Protein AF-A0A2J7YNN4-F1 (afdb_monomer_lite)

Secondary structure (DSSP, 8-state):
---SSHHHHHHHHHHHH-TTEEEEEES---EEEE-TTS-EEEE--SEEEEETTS-EEEE----TT--PPPTT-------

Structure (mmCIF, N/CA/C/O backbone):
data_AF-A0A2J7YNN4-F1
#
_entry.id   AF-A0A2J7YNN4-F1
#
loop_
_atom_site.group_PDB
_atom_site.id
_atom_site.type_symbol
_atom_site.label_atom_id
_atom_site.label_alt_id
_atom_site.label_comp_id
_atom_site.label_asym_id
_atom_site.label_entity_id
_atom_site.label_seq_id
_atom_site.pdbx_PDB_ins_code
_atom_site.Cartn_x
_atom_site.Cartn_y
_atom_site.Cartn_z
_atom_site.occupancy
_atom_site.B_iso_or_equiv
_atom_site.auth_seq_id
_atom_site.auth_comp_id
_atom_site.auth_asym_id
_atom_site.auth_atom_id
_atom_site.pdbx_PDB_model_num
ATOM 1 N N . MET A 1 1 ? 1.486 12.190 -13.343 1.00 51.88 1 MET A N 1
ATOM 2 C CA . MET A 1 1 ? 1.313 11.802 -11.928 1.00 51.88 1 MET A CA 1
ATOM 3 C C . MET A 1 1 ? 1.739 12.966 -11.050 1.00 51.88 1 MET A C 1
ATOM 5 O O . MET A 1 1 ? 2.903 13.342 -11.096 1.00 51.88 1 MET A O 1
ATOM 9 N N . HIS A 1 2 ? 0.810 13.581 -10.318 1.00 52.31 2 HIS A N 1
ATOM 10 C CA . HIS A 1 2 ? 1.158 14.558 -9.284 1.00 52.31 2 HIS A CA 1
ATOM 11 C C . HIS A 1 2 ? 1.379 13.801 -7.979 1.00 52.31 2 HIS A C 1
ATOM 13 O O . HIS A 1 2 ? 0.462 13.156 -7.474 1.00 52.31 2 HIS A O 1
ATOM 19 N N . TYR A 1 3 ? 2.604 13.843 -7.461 1.00 57.66 3 TYR A N 1
ATOM 20 C CA . TYR A 1 3 ? 2.928 13.197 -6.201 1.00 57.66 3 TYR A CA 1
ATOM 21 C C . TYR A 1 3 ? 2.618 14.182 -5.075 1.00 57.66 3 TYR A C 1
ATOM 23 O O . TYR A 1 3 ? 3.315 15.183 -4.945 1.00 57.66 3 TYR A O 1
ATOM 31 N N . GLY A 1 4 ? 1.557 13.948 -4.301 1.00 60.16 4 GLY A N 1
ATOM 32 C CA . GLY A 1 4 ? 1.102 14.865 -3.245 1.00 60.16 4 GLY A CA 1
ATOM 33 C C . GLY A 1 4 ? 2.141 15.174 -2.156 1.00 60.16 4 GLY A C 1
ATOM 34 O O . GLY A 1 4 ? 1.942 16.102 -1.382 1.00 60.16 4 GLY A O 1
ATOM 35 N N . SER A 1 5 ? 3.263 14.445 -2.110 1.00 77.94 5 SER A N 1
ATOM 36 C CA . SER A 1 5 ? 4.423 14.726 -1.261 1.00 77.94 5 SER A CA 1
ATOM 37 C C . SER A 1 5 ? 5.714 14.140 -1.860 1.00 77.94 5 SER A C 1
ATOM 39 O O . SER A 1 5 ? 5.682 13.220 -2.686 1.00 77.94 5 SER A O 1
ATOM 41 N N . GLY A 1 6 ? 6.876 14.644 -1.424 1.00 84.62 6 GLY A N 1
ATOM 42 C CA . GLY A 1 6 ? 8.181 14.090 -1.811 1.00 84.62 6 GLY A CA 1
ATOM 43 C C . GLY A 1 6 ? 8.379 12.637 -1.359 1.00 84.62 6 GLY A C 1
ATOM 44 O O . GLY A 1 6 ? 8.982 11.852 -2.085 1.00 84.62 6 GLY A O 1
ATOM 45 N N . VAL A 1 7 ? 7.808 12.258 -0.209 1.00 88.06 7 VAL A N 1
ATOM 46 C CA . VAL A 1 7 ? 7.817 10.874 0.298 1.00 88.06 7 VAL A CA 1
ATOM 47 C C . VAL A 1 7 ? 7.038 9.957 -0.639 1.00 88.06 7 VAL A C 1
ATOM 49 O O . VAL A 1 7 ? 7.542 8.901 -1.015 1.00 88.06 7 VAL A O 1
ATOM 52 N N . MET A 1 8 ? 5.854 10.387 -1.086 1.00 89.94 8 MET A N 1
ATOM 53 C CA . MET A 1 8 ? 5.045 9.602 -2.018 1.00 89.94 8 MET A CA 1
ATOM 54 C C . MET A 1 8 ? 5.749 9.432 -3.366 1.00 89.94 8 MET A C 1
ATOM 56 O O . MET A 1 8 ? 5.727 8.344 -3.933 1.00 89.94 8 MET A O 1
ATOM 60 N N . ARG A 1 9 ? 6.439 10.473 -3.857 1.00 91.31 9 ARG A N 1
ATOM 61 C CA . ARG A 1 9 ? 7.271 10.358 -5.066 1.00 91.31 9 ARG A CA 1
ATOM 62 C C . ARG A 1 9 ? 8.345 9.286 -4.900 1.00 91.31 9 ARG A C 1
ATOM 64 O O . ARG A 1 9 ? 8.478 8.433 -5.769 1.00 91.31 9 ARG A O 1
ATOM 71 N N . THR A 1 10 ? 9.100 9.331 -3.803 1.00 92.88 10 THR A N 1
ATOM 72 C CA . THR A 1 10 ? 10.164 8.355 -3.535 1.00 92.88 10 THR A CA 1
ATOM 73 C C . THR A 1 10 ? 9.611 6.936 -3.452 1.00 92.88 10 THR A C 1
ATOM 75 O O . THR A 1 10 ? 10.209 6.034 -4.027 1.00 92.88 10 THR A O 1
ATOM 78 N N . GLN A 1 11 ? 8.454 6.730 -2.814 1.00 93.44 11 GLN A N 1
ATOM 79 C CA . GLN A 1 11 ? 7.855 5.397 -2.747 1.00 93.44 11 GLN A CA 1
ATOM 80 C C . GLN A 1 11 ? 7.383 4.879 -4.100 1.00 93.44 11 GLN A C 1
ATOM 82 O O . GLN A 1 11 ? 7.639 3.724 -4.419 1.00 93.44 11 GLN A O 1
ATOM 87 N N . VAL A 1 12 ? 6.772 5.724 -4.935 1.00 94.44 12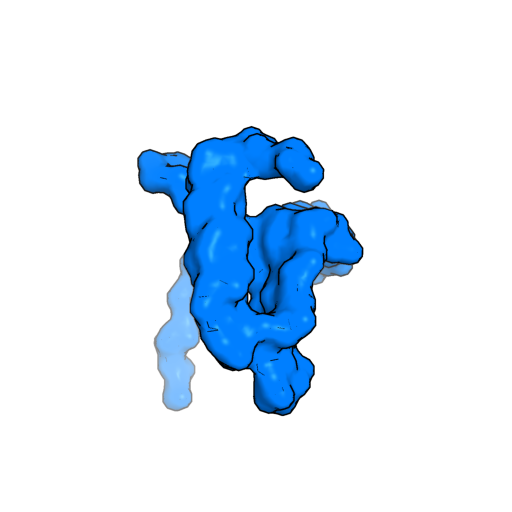 VAL A N 1
ATOM 88 C CA . VAL A 1 12 ? 6.427 5.308 -6.303 1.00 94.44 12 VAL A CA 1
ATOM 89 C C . VAL A 1 12 ? 7.681 4.913 -7.083 1.00 94.44 12 VAL A C 1
ATOM 91 O O . VAL A 1 12 ? 7.660 3.896 -7.757 1.00 94.44 12 VAL A O 1
ATOM 94 N N . MET A 1 13 ? 8.785 5.657 -6.954 1.00 94.81 13 MET A N 1
ATOM 95 C CA . MET A 1 13 ? 10.043 5.314 -7.632 1.00 94.81 13 MET A CA 1
ATOM 96 C C . MET A 1 13 ? 10.638 3.984 -7.150 1.00 94.81 13 MET A C 1
ATOM 98 O O . MET A 1 13 ? 11.191 3.244 -7.956 1.00 94.81 13 MET A O 1
ATOM 102 N N . LEU A 1 14 ? 10.540 3.677 -5.853 1.00 95.62 14 LEU A N 1
ATOM 103 C CA . LEU A 1 14 ? 11.008 2.399 -5.312 1.00 95.62 14 LEU A CA 1
ATOM 104 C C . LEU A 1 14 ? 10.137 1.234 -5.790 1.00 95.62 14 LEU A C 1
ATOM 106 O O . LEU A 1 14 ? 10.672 0.216 -6.215 1.00 95.62 14 LEU A O 1
ATOM 110 N N . LEU A 1 15 ? 8.813 1.403 -5.761 1.00 96.00 15 LEU A N 1
ATOM 111 C CA . LEU A 1 15 ? 7.866 0.390 -6.227 1.00 96.00 15 LEU A CA 1
ATOM 112 C C . LEU A 1 15 ? 7.979 0.144 -7.735 1.00 96.00 15 LEU A C 1
ATOM 114 O O . LEU A 1 15 ? 7.880 -0.995 -8.163 1.00 96.00 15 LEU A O 1
ATOM 118 N N . ASP A 1 16 ? 8.208 1.187 -8.532 1.00 95.94 16 ASP A N 1
ATOM 119 C CA . ASP A 1 16 ? 8.396 1.075 -9.986 1.00 95.94 16 ASP A CA 1
ATOM 120 C C . ASP A 1 16 ? 9.693 0.331 -10.349 1.00 95.94 16 ASP A C 1
ATOM 122 O O . ASP A 1 16 ? 9.777 -0.319 -11.388 1.00 95.94 16 ASP A O 1
ATOM 126 N N . HIS A 1 17 ? 10.704 0.391 -9.477 1.00 97.69 17 HIS A N 1
ATOM 127 C CA . HIS A 1 17 ? 11.969 -0.314 -9.674 1.00 97.69 17 HIS A CA 1
ATOM 128 C C . HIS A 1 17 ? 11.916 -1.799 -9.279 1.00 97.69 17 HIS A C 1
ATOM 130 O O . HIS A 1 17 ? 12.724 -2.590 -9.770 1.00 97.69 17 HIS A O 1
ATOM 136 N N . ASP A 1 18 ? 11.010 -2.188 -8.380 1.00 97.50 18 ASP A N 1
ATOM 137 C CA . ASP A 1 18 ? 10.936 -3.551 -7.860 1.00 97.50 18 ASP A CA 1
ATOM 138 C C . ASP A 1 18 ? 10.335 -4.511 -8.910 1.00 97.50 18 ASP A C 1
ATOM 140 O O . ASP A 1 18 ? 9.163 -4.379 -9.265 1.00 97.50 18 ASP A O 1
ATOM 144 N N . PRO A 1 19 ? 11.084 -5.526 -9.388 1.00 97.62 19 PRO A N 1
ATOM 145 C CA . PRO A 1 19 ? 10.606 -6.441 -10.426 1.00 97.62 19 PRO A CA 1
ATOM 146 C C . PRO A 1 19 ? 9.440 -7.333 -9.976 1.00 97.62 19 PRO A C 1
ATOM 148 O O . PRO A 1 19 ? 8.794 -7.968 -10.810 1.00 97.62 19 PRO A O 1
ATOM 151 N N . SER A 1 20 ? 9.173 -7.422 -8.672 1.00 97.88 20 SER A N 1
ATOM 152 C CA . SER A 1 20 ? 8.014 -8.141 -8.147 1.00 97.88 20 SER A CA 1
ATOM 153 C C . SER A 1 20 ? 6.716 -7.339 -8.270 1.00 97.88 20 SER A C 1
ATOM 155 O O . SER A 1 20 ? 5.644 -7.944 -8.203 1.00 97.88 20 SER A O 1
ATOM 157 N N . VAL A 1 21 ? 6.784 -6.020 -8.489 1.00 98.31 21 VAL A N 1
ATOM 158 C CA . VAL A 1 21 ? 5.624 -5.129 -8.616 1.00 98.31 21 VAL A CA 1
ATOM 159 C C . VAL A 1 21 ? 5.136 -5.107 -10.063 1.00 98.31 21 VAL A C 1
ATOM 161 O O . VAL A 1 21 ? 5.866 -4.792 -10.995 1.00 98.31 21 VAL A O 1
ATOM 164 N N . MET A 1 22 ? 3.859 -5.429 -10.256 1.00 97.94 22 MET A N 1
ATOM 165 C CA . MET A 1 22 ? 3.220 -5.530 -11.572 1.00 97.94 22 MET A CA 1
ATOM 166 C C . MET A 1 22 ? 2.318 -4.334 -11.898 1.00 97.94 22 MET A C 1
ATOM 168 O O . MET A 1 22 ? 2.015 -4.092 -13.065 1.00 97.94 22 MET A O 1
ATOM 172 N N . ALA A 1 23 ? 1.822 -3.619 -10.884 1.00 97.19 23 ALA A N 1
ATOM 173 C CA . ALA A 1 23 ? 0.990 -2.431 -11.068 1.00 97.19 23 ALA A CA 1
ATOM 174 C C . ALA A 1 23 ? 1.018 -1.52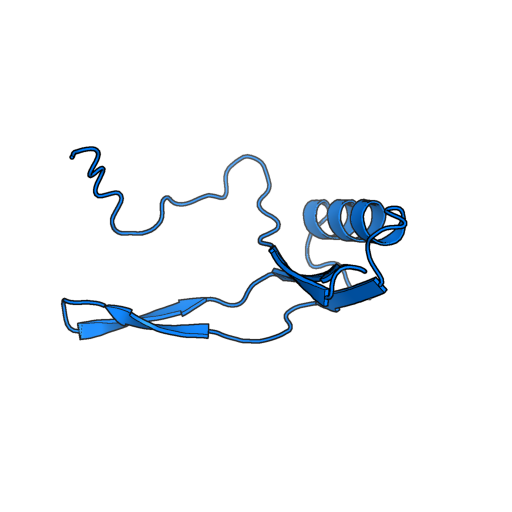6 -9.834 1.00 97.19 23 ALA A C 1
ATOM 176 O O . ALA A 1 23 ? 1.133 -2.013 -8.708 1.00 97.19 23 ALA A O 1
ATOM 177 N N . ILE A 1 24 ? 0.837 -0.222 -10.056 1.00 97.12 24 ILE A N 1
ATOM 178 C CA . ILE A 1 24 ? 0.756 0.803 -9.011 1.00 97.12 24 ILE A CA 1
ATOM 179 C C . ILE A 1 24 ? -0.463 1.693 -9.276 1.00 97.12 24 ILE A C 1
ATOM 181 O O . ILE A 1 24 ? -0.703 2.099 -10.414 1.00 97.12 24 ILE A O 1
ATOM 185 N N . ALA A 1 25 ? -1.215 2.030 -8.228 1.00 94.44 25 ALA A N 1
ATOM 186 C CA . ALA A 1 25 ? -2.308 2.999 -8.284 1.00 94.44 25 ALA A CA 1
ATOM 187 C C . ALA A 1 25 ? -2.179 4.036 -7.161 1.00 94.44 25 ALA A C 1
ATOM 189 O O . ALA A 1 25 ? -1.808 3.702 -6.038 1.00 94.44 25 ALA A O 1
ATOM 190 N N . CYS A 1 26 ? -2.518 5.292 -7.454 1.00 91.38 26 CYS A N 1
ATOM 191 C CA . CYS A 1 26 ? -2.556 6.372 -6.467 1.00 91.38 26 CYS A CA 1
ATOM 192 C C . CYS A 1 26 ? -3.986 6.560 -5.958 1.00 91.38 26 CYS A C 1
ATOM 194 O O . CYS A 1 26 ? -4.888 6.728 -6.776 1.00 91.38 26 CYS A O 1
ATOM 196 N N . ARG A 1 27 ? -4.173 6.580 -4.632 1.00 86.81 27 ARG A N 1
ATOM 197 C CA . ARG A 1 27 ? -5.484 6.690 -3.960 1.00 86.81 27 ARG A CA 1
ATOM 198 C C . ARG A 1 27 ? -6.533 5.749 -4.572 1.00 86.81 27 ARG A C 1
ATOM 200 O O . ARG A 1 27 ? -7.535 6.210 -5.114 1.00 86.81 27 ARG A O 1
ATOM 207 N N . PRO A 1 28 ? -6.279 4.432 -4.522 1.00 89.88 28 PRO A N 1
ATOM 208 C CA . PRO A 1 28 ? -7.049 3.428 -5.258 1.00 89.88 28 PRO A CA 1
ATOM 209 C C . PRO A 1 28 ? -8.512 3.342 -4.803 1.00 89.88 28 PRO A C 1
ATOM 211 O O . PRO A 1 28 ? -9.388 3.029 -5.604 1.00 89.88 28 PRO A O 1
ATOM 214 N N . VAL A 1 29 ? -8.762 3.574 -3.512 1.00 91.94 29 VAL A N 1
ATOM 215 C CA . VAL A 1 29 ? -10.055 3.389 -2.855 1.00 91.94 29 VAL A CA 1
ATOM 216 C C . VAL A 1 29 ? -10.100 4.198 -1.556 1.00 91.94 29 VAL A C 1
ATOM 218 O O . VAL A 1 29 ? -9.058 4.540 -0.995 1.00 91.94 29 VAL A O 1
ATOM 221 N N . GLU A 1 30 ? -11.307 4.475 -1.070 1.00 94.06 30 GLU A N 1
ATOM 222 C CA . GLU A 1 30 ? -11.566 4.910 0.302 1.00 94.06 30 GLU A CA 1
ATOM 223 C C . GLU A 1 30 ? -12.231 3.757 1.062 1.00 94.06 30 GLU A C 1
ATOM 225 O O . GLU A 1 30 ? -13.231 3.195 0.613 1.00 94.06 30 GLU A O 1
ATOM 230 N N . LEU A 1 31 ? -11.634 3.362 2.182 1.00 92.44 31 LEU A N 1
ATOM 231 C CA . LEU A 1 31 ? -12.132 2.318 3.068 1.00 92.44 31 LEU A CA 1
ATOM 232 C C . LEU A 1 31 ? -12.892 2.975 4.212 1.00 92.44 31 LEU A C 1
ATOM 234 O O . LEU A 1 31 ? -12.356 3.870 4.857 1.00 92.44 31 LEU A O 1
ATOM 238 N N . SER A 1 32 ? -14.099 2.497 4.501 1.00 95.50 32 SER A N 1
ATOM 239 C CA . SER A 1 32 ? -14.890 2.966 5.639 1.00 95.50 32 SER A CA 1
ATOM 240 C C . SER A 1 32 ? -15.390 1.785 6.454 1.00 95.50 32 SER A C 1
ATOM 242 O O . SER A 1 32 ? -15.910 0.817 5.897 1.00 95.50 32 SER A O 1
ATOM 244 N N . TRP A 1 33 ? -15.261 1.866 7.773 1.00 95.31 33 TRP A N 1
ATOM 245 C CA . TRP A 1 33 ? -15.762 0.851 8.696 1.00 95.31 33 TRP A CA 1
ATOM 246 C C . TRP A 1 33 ? -16.317 1.494 9.963 1.00 95.31 33 TRP A C 1
ATOM 248 O O . TRP A 1 33 ? -16.108 2.676 10.239 1.00 95.31 33 TRP A O 1
ATOM 258 N N . LYS A 1 34 ? -17.084 0.704 10.713 1.00 97.56 34 LYS A N 1
ATOM 259 C CA . LYS A 1 34 ? -17.693 1.116 11.973 1.00 97.56 34 LYS A CA 1
ATOM 260 C C . LYS A 1 34 ? -16.929 0.482 13.131 1.00 97.56 34 LYS A C 1
ATOM 262 O O . LYS A 1 34 ? -16.765 -0.735 13.158 1.00 97.56 34 LYS A O 1
ATOM 267 N N . GLU A 1 35 ? -16.490 1.310 14.063 1.00 96.19 35 GLU A N 1
ATOM 268 C CA . GLU A 1 35 ? -15.850 0.903 15.308 1.00 96.19 35 GLU A CA 1
ATOM 269 C C . GLU A 1 35 ? -16.871 0.348 16.310 1.00 96.19 35 GLU A C 1
ATOM 271 O O . GLU A 1 35 ? -18.089 0.499 16.158 1.00 96.19 35 GLU A O 1
ATOM 276 N N . SER A 1 36 ? -16.371 -0.296 17.366 1.00 95.19 36 SER A N 1
ATOM 277 C CA . SER A 1 36 ? -17.216 -0.942 18.385 1.00 95.19 36 SER A CA 1
ATOM 278 C C . SER A 1 36 ? -18.106 0.046 19.156 1.00 95.19 36 SER A C 1
ATOM 280 O O . SER A 1 36 ? -19.193 -0.324 19.592 1.00 95.19 36 SER A O 1
ATOM 282 N N . ASP A 1 37 ? -17.675 1.303 19.297 1.00 96.00 37 ASP A N 1
ATOM 283 C CA . ASP A 1 37 ? -18.447 2.396 19.912 1.00 96.00 37 ASP A CA 1
ATOM 284 C C . ASP A 1 37 ? -19.478 3.028 18.953 1.00 96.00 37 ASP A C 1
ATOM 286 O O . ASP A 1 37 ? -20.275 3.884 19.336 1.00 96.00 37 ASP A O 1
ATOM 290 N N . GLY A 1 38 ? -19.484 2.576 17.700 1.00 95.25 38 GLY A N 1
ATOM 291 C CA . GLY A 1 38 ? -20.357 3.041 16.643 1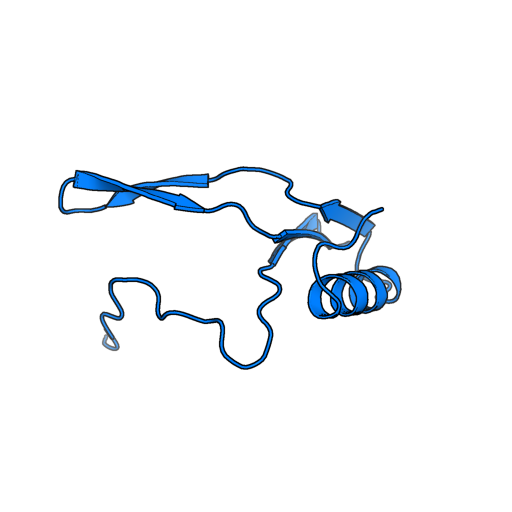.00 95.25 38 GLY A CA 1
ATOM 292 C C . GLY A 1 38 ? -19.828 4.205 15.810 1.00 95.25 38 GLY A C 1
ATOM 293 O O . GLY A 1 38 ? -20.527 4.607 14.874 1.00 95.25 38 GLY A O 1
ATOM 294 N N . THR A 1 39 ? -18.622 4.698 16.089 1.00 96.56 39 THR A N 1
ATOM 295 C CA . THR A 1 39 ? -17.926 5.698 15.271 1.00 96.56 39 THR A CA 1
ATOM 296 C C . THR A 1 39 ? -17.646 5.136 13.877 1.00 96.56 39 THR A C 1
ATOM 298 O O . THR A 1 39 ? -17.227 3.990 13.736 1.00 96.56 39 THR A O 1
ATOM 301 N N . VAL A 1 40 ? -17.874 5.930 12.827 1.00 96.25 40 VAL A N 1
ATOM 302 C CA . VAL A 1 40 ? -17.468 5.567 11.459 1.00 96.25 40 VAL A CA 1
ATOM 303 C C . VAL A 1 40 ? -16.104 6.178 11.183 1.00 96.25 40 VAL A C 1
ATOM 305 O O . VAL A 1 40 ? -15.943 7.395 11.270 1.00 96.25 40 VAL A O 1
ATOM 308 N N . VAL A 1 41 ? -15.139 5.333 10.839 1.00 95.25 41 VAL A N 1
ATOM 309 C CA . VAL A 1 41 ? -13.786 5.732 10.452 1.00 95.25 41 VAL A CA 1
ATOM 310 C C . VAL A 1 41 ? -13.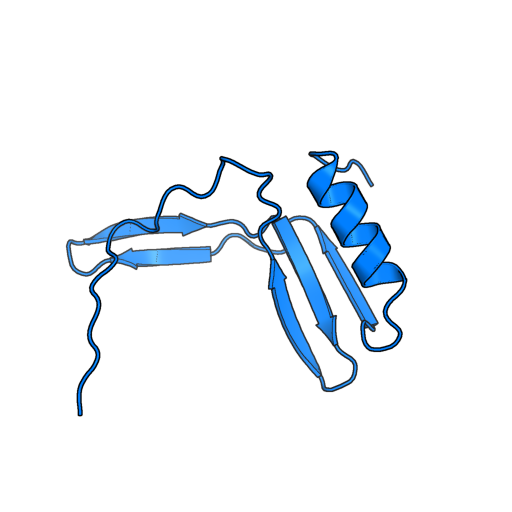634 5.516 8.953 1.00 95.25 41 VAL A C 1
ATOM 312 O O . VAL A 1 41 ? -14.056 4.487 8.425 1.00 95.25 41 VAL A O 1
ATOM 315 N N . SER A 1 42 ? -13.029 6.493 8.279 1.00 93.56 42 SER A N 1
ATOM 316 C CA . SER A 1 42 ? -12.649 6.397 6.871 1.00 93.56 42 SER A CA 1
ATOM 317 C C . SER A 1 42 ? -11.145 6.559 6.716 1.00 93.56 42 SER A C 1
ATOM 319 O O . SER A 1 42 ? -10.519 7.381 7.386 1.00 93.56 42 SER A O 1
ATOM 321 N N . HIS A 1 43 ? -10.573 5.794 5.798 1.00 90.75 43 HIS A N 1
ATOM 322 C CA . HIS A 1 43 ? -9.162 5.820 5.470 1.00 90.75 43 HIS A CA 1
ATOM 323 C C . HIS A 1 43 ? -8.964 5.622 3.964 1.00 90.75 43 HIS A C 1
ATOM 325 O O . HIS A 1 43 ? -9.469 4.666 3.379 1.00 90.75 43 HIS A O 1
ATOM 331 N N . ALA A 1 44 ? -8.202 6.515 3.336 1.00 91.56 44 ALA A N 1
ATOM 332 C CA . ALA A 1 44 ? -7.847 6.424 1.926 1.00 91.56 44 ALA A CA 1
ATOM 333 C C . ALA A 1 44 ? -6.330 6.220 1.798 1.00 91.56 44 ALA A C 1
ATOM 335 O O . ALA A 1 44 ? -5.595 7.208 1.905 1.00 91.56 44 ALA A O 1
ATOM 336 N N . PRO A 1 45 ? -5.860 4.982 1.546 1.00 92.12 45 PRO A N 1
ATOM 337 C CA . PRO A 1 45 ? -4.443 4.710 1.352 1.00 92.12 45 PRO A CA 1
ATOM 338 C C . PRO A 1 45 ? -3.863 5.572 0.234 1.00 92.12 45 PRO A C 1
ATOM 340 O O . PRO A 1 45 ? -4.502 5.802 -0.799 1.00 92.12 45 PRO A O 1
ATOM 343 N N . HIS A 1 46 ? -2.625 6.019 0.405 1.00 92.88 46 HIS A N 1
ATOM 344 C CA . HIS A 1 46 ? -1.964 6.853 -0.596 1.00 92.88 46 HIS A CA 1
ATOM 345 C C . HIS A 1 46 ? -1.655 6.086 -1.884 1.00 92.88 46 HIS A C 1
ATOM 347 O O . HIS A 1 46 ? -1.833 6.627 -2.980 1.00 92.88 46 HIS A O 1
ATOM 353 N N . LEU A 1 47 ? -1.216 4.832 -1.760 1.00 94.12 47 LEU A N 1
ATOM 354 C CA . LEU A 1 47 ? -0.829 3.977 -2.879 1.00 94.12 47 LEU A CA 1
ATOM 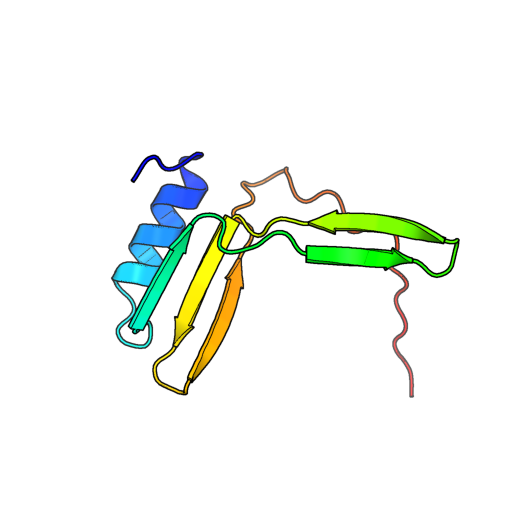355 C C . LEU A 1 47 ? -1.381 2.554 -2.718 1.00 94.12 47 LEU A C 1
ATOM 357 O O . LEU A 1 47 ? -1.590 2.074 -1.604 1.00 94.12 47 LEU A O 1
ATOM 361 N N . MET A 1 48 ? -1.535 1.865 -3.847 1.00 95.81 48 MET A N 1
ATOM 362 C CA . MET A 1 48 ? -1.606 0.406 -3.925 1.00 95.81 48 MET A CA 1
ATOM 363 C C . MET A 1 48 ? -0.511 -0.111 -4.846 1.00 95.81 48 MET A C 1
ATOM 365 O O . MET A 1 48 ? -0.285 0.473 -5.906 1.00 95.81 48 MET A O 1
ATOM 369 N N . ALA A 1 49 ? 0.104 -1.230 -4.471 1.00 97.81 49 ALA A N 1
ATOM 370 C CA . ALA A 1 49 ? 0.962 -2.022 -5.343 1.00 97.81 49 ALA A CA 1
ATOM 371 C C . ALA A 1 49 ? 0.376 -3.428 -5.497 1.00 97.81 49 ALA A C 1
ATOM 373 O O . ALA A 1 49 ? -0.051 -4.035 -4.514 1.00 97.81 49 ALA A O 1
ATOM 374 N N . ARG A 1 50 ? 0.353 -3.949 -6.723 1.00 97.81 50 ARG A N 1
ATOM 375 C CA . ARG A 1 50 ? 0.027 -5.353 -6.996 1.00 97.81 50 ARG A CA 1
ATOM 376 C C . ARG A 1 50 ? 1.311 -6.114 -7.273 1.00 97.81 50 ARG A C 1
ATOM 378 O O . ARG A 1 50 ? 2.067 -5.706 -8.152 1.00 97.81 50 ARG A O 1
ATOM 385 N N . LEU A 1 51 ? 1.527 -7.213 -6.563 1.00 98.19 51 LEU A N 1
ATOM 386 C CA . LEU A 1 51 ? 2.705 -8.058 -6.710 1.00 98.19 51 LEU A CA 1
ATOM 387 C C . LEU A 1 51 ? 2.462 -9.198 -7.712 1.00 98.19 51 LEU A C 1
ATOM 389 O O . LEU A 1 51 ? 1.327 -9.533 -8.066 1.00 98.19 51 LEU A O 1
ATOM 393 N N . SER A 1 52 ? 3.557 -9.779 -8.192 1.00 98.06 52 SER A N 1
ATOM 394 C CA . SER A 1 52 ? 3.586 -10.879 -9.167 1.00 98.06 52 SER A CA 1
ATOM 395 C C . SER A 1 52 ? 2.981 -12.183 -8.649 1.00 98.06 52 SER A C 1
ATOM 397 O O . SER A 1 52 ? 2.419 -12.943 -9.435 1.00 98.06 52 SER A O 1
ATOM 399 N N . ASP A 1 53 ? 3.017 -12.411 -7.337 1.00 96.81 53 ASP A N 1
ATOM 400 C CA . ASP A 1 53 ? 2.348 -13.540 -6.679 1.00 96.81 53 ASP A CA 1
ATOM 401 C C . ASP A 1 53 ? 0.822 -13.350 -6.555 1.00 96.81 53 ASP A C 1
ATOM 403 O O . ASP A 1 53 ? 0.111 -14.229 -6.070 1.00 96.81 53 ASP A O 1
ATOM 407 N N . GLY A 1 54 ? 0.303 -12.211 -7.023 1.00 95.81 54 GLY A N 1
ATOM 408 C CA . GLY A 1 54 ? -1.110 -11.858 -6.992 1.00 95.81 54 GLY A CA 1
ATOM 409 C C . GLY A 1 54 ? -1.547 -11.116 -5.731 1.00 95.81 54 GLY A C 1
ATOM 410 O O . GLY A 1 54 ? -2.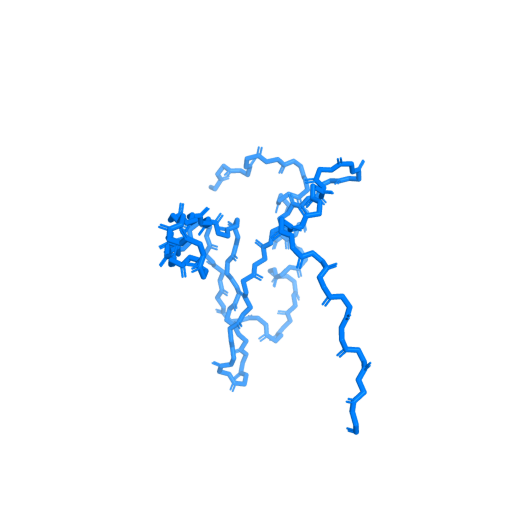698 -10.673 -5.686 1.00 95.81 54 GLY A O 1
ATOM 411 N N . THR A 1 55 ? -0.668 -10.934 -4.744 1.00 97.00 55 THR A N 1
ATOM 412 C CA . THR A 1 55 ? -0.978 -10.158 -3.539 1.00 97.00 55 THR A CA 1
ATOM 413 C C . THR A 1 55 ? -1.028 -8.654 -3.825 1.00 97.00 55 THR A C 1
ATOM 415 O O . THR A 1 55 ? -0.544 -8.157 -4.848 1.00 97.00 55 THR A O 1
ATOM 418 N N . GLY A 1 56 ? -1.680 -7.916 -2.927 1.00 94.88 56 GLY A N 1
ATOM 419 C CA . GLY A 1 56 ? -1.794 -6.464 -2.989 1.00 94.88 56 GLY A CA 1
ATOM 420 C C . GLY A 1 56 ? -1.337 -5.826 -1.684 1.00 94.88 56 GLY A C 1
ATOM 421 O O . GLY A 1 56 ? -1.687 -6.302 -0.606 1.00 94.88 56 GLY A O 1
ATOM 422 N N . LEU A 1 57 ? -0.586 -4.734 -1.791 1.00 94.62 57 LEU A N 1
ATOM 423 C CA . LEU A 1 57 ? -0.183 -3.891 -0.671 1.00 94.62 57 LEU A CA 1
ATOM 424 C C . LEU A 1 57 ? -0.919 -2.554 -0.755 1.00 94.62 57 LEU A C 1
ATOM 426 O O . LEU A 1 57 ? -1.006 -1.967 -1.834 1.00 94.62 57 LEU A O 1
ATOM 430 N N . LEU A 1 58 ? -1.406 -2.060 0.383 1.00 94.25 58 LEU A N 1
ATOM 431 C CA . LEU A 1 58 ? -1.893 -0.691 0.560 1.00 94.25 58 LEU A CA 1
ATOM 432 C C . LEU A 1 58 ? -0.870 0.063 1.407 1.00 94.25 58 LEU A C 1
ATOM 434 O O . LEU A 1 58 ? -0.423 -0.458 2.427 1.00 94.25 58 LEU A O 1
ATOM 438 N N . LEU A 1 59 ? -0.467 1.253 0.965 1.00 92.19 59 LEU A N 1
ATOM 439 C CA . LEU A 1 59 ? 0.623 1.996 1.589 1.00 92.19 59 LEU A CA 1
ATOM 440 C C . LEU A 1 59 ? 0.203 3.421 1.924 1.00 92.19 59 LEU A C 1
ATOM 442 O O . LEU A 1 59 ? -0.296 4.152 1.063 1.00 92.19 59 LEU A O 1
ATOM 446 N N . ASP A 1 60 ? 0.545 3.838 3.141 1.00 90.25 60 ASP A N 1
ATOM 447 C CA . ASP A 1 60 ? 0.560 5.235 3.540 1.00 90.25 60 ASP A CA 1
ATOM 448 C C . ASP A 1 60 ? 1.963 5.804 3.518 1.00 90.25 60 ASP A C 1
ATOM 450 O O . ASP A 1 60 ? 2.893 5.312 4.156 1.00 90.25 60 ASP A O 1
ATOM 454 N N . CYS A 1 61 ? 2.107 6.888 2.768 1.00 86.25 61 CYS A N 1
ATOM 455 C CA . CYS A 1 61 ? 3.363 7.598 2.642 1.00 86.25 61 CYS A CA 1
ATOM 456 C C . CYS A 1 61 ? 3.450 8.667 3.731 1.00 86.25 61 CYS A C 1
ATOM 458 O O . CYS A 1 61 ? 3.199 9.838 3.463 1.00 86.25 61 CYS A O 1
ATOM 460 N N . ALA A 1 62 ? 3.817 8.255 4.943 1.00 77.12 62 ALA A N 1
ATOM 461 C CA . ALA A 1 62 ? 4.123 9.164 6.039 1.00 77.12 62 ALA A CA 1
ATOM 462 C C . ALA A 1 62 ? 5.621 9.520 6.055 1.00 77.12 62 ALA A C 1
ATOM 464 O O . ALA A 1 62 ? 6.501 8.662 6.127 1.00 77.12 62 ALA A O 1
ATOM 465 N N . GLY A 1 63 ? 5.926 10.807 5.997 1.00 63.31 63 GLY A N 1
ATOM 466 C CA . GLY A 1 63 ? 7.176 11.406 6.428 1.00 63.31 63 GLY A CA 1
ATOM 467 C C . GLY A 1 63 ? 7.403 11.258 7.933 1.00 63.31 63 GLY A C 1
ATOM 468 O O . GLY A 1 63 ? 6.544 10.840 8.711 1.00 63.31 63 GLY A O 1
ATOM 469 N N . ARG A 1 64 ? 8.625 11.578 8.362 1.00 49.28 64 ARG A N 1
ATOM 470 C CA . ARG A 1 64 ? 9.085 11.381 9.741 1.00 49.28 64 ARG A CA 1
ATOM 471 C C . ARG A 1 64 ? 8.392 12.379 10.682 1.00 49.28 64 ARG A C 1
ATOM 473 O O . ARG A 1 64 ? 8.939 13.438 10.957 1.00 49.28 64 ARG A O 1
ATOM 480 N N . GLY A 1 65 ? 7.183 12.048 11.135 1.00 53.88 65 GLY A N 1
ATOM 481 C CA . GLY A 1 65 ? 6.403 12.854 12.083 1.00 53.88 65 GLY A CA 1
ATOM 482 C C . GLY A 1 65 ? 4.879 12.781 11.936 1.00 53.88 65 GLY A C 1
ATOM 483 O O . GLY A 1 65 ? 4.189 13.296 12.806 1.00 53.88 65 GLY A O 1
ATOM 484 N N . GLU A 1 66 ? 4.343 12.151 10.886 1.00 52.75 66 GLU A N 1
ATOM 485 C CA . GLU A 1 66 ? 2.896 12.183 10.587 1.00 52.75 66 GLU A CA 1
ATOM 486 C C . GLU A 1 66 ? 2.145 10.870 10.851 1.00 52.75 66 GLU A C 1
ATOM 488 O O . GLU A 1 66 ? 0.990 10.715 10.467 1.00 52.75 66 GLU A O 1
ATOM 493 N N . ILE A 1 67 ? 2.762 9.939 11.580 1.00 48.28 67 ILE A N 1
ATOM 494 C CA . ILE A 1 67 ? 2.043 8.781 12.109 1.00 48.28 67 ILE A CA 1
ATOM 495 C C . ILE A 1 67 ? 1.388 9.222 13.422 1.00 48.28 67 ILE A C 1
ATOM 497 O O . ILE A 1 67 ? 1.976 9.087 14.495 1.00 48.28 67 ILE A O 1
ATOM 501 N N . SER A 1 68 ? 0.178 9.786 13.351 1.00 46.28 68 SER A N 1
ATOM 502 C CA . SER A 1 68 ? -0.690 9.714 14.530 1.00 46.28 68 SER A CA 1
ATOM 503 C C . SER A 1 68 ? -0.922 8.230 14.817 1.00 46.28 68 SER A C 1
ATOM 505 O O . SER A 1 68 ? -1.189 7.483 13.871 1.00 46.28 68 SER A O 1
ATOM 507 N N . PRO A 1 69 ? -0.775 7.765 16.071 1.00 47.50 69 PRO A N 1
ATOM 508 C CA . PRO A 1 69 ? -1.115 6.389 16.388 1.00 47.50 69 PRO A CA 1
ATOM 509 C C . PRO A 1 69 ? -2.564 6.136 15.948 1.00 47.50 69 PRO A C 1
ATOM 511 O O . PRO A 1 69 ? -3.393 7.046 16.070 1.00 47.50 69 PRO A O 1
ATOM 514 N N . PRO A 1 70 ? -2.889 4.937 15.430 1.00 47.97 70 PRO A N 1
ATOM 515 C CA . PRO A 1 70 ? -4.283 4.582 15.223 1.00 47.97 70 PRO A CA 1
ATOM 516 C C . PRO A 1 70 ? -5.018 4.794 16.556 1.00 47.97 70 PRO A C 1
ATOM 518 O O . PRO A 1 70 ? -4.479 4.412 17.604 1.00 47.97 70 PRO A O 1
ATOM 521 N N . PRO A 1 71 ? -6.198 5.437 16.569 1.00 44.06 71 PRO A N 1
ATOM 522 C CA . PRO A 1 71 ? -6.992 5.495 17.784 1.00 44.06 71 PRO A CA 1
ATOM 523 C C . PRO A 1 71 ? -7.305 4.051 18.198 1.00 44.06 71 PRO A C 1
ATOM 525 O O . PRO A 1 71 ? -8.030 3.350 17.505 1.00 44.06 71 PRO A O 1
ATOM 528 N N . GLY A 1 72 ? -6.689 3.589 19.294 1.00 48.75 72 GLY A N 1
ATOM 529 C CA . GLY A 1 72 ? -6.912 2.247 19.841 1.00 48.75 72 GLY A CA 1
ATOM 530 C C . GLY A 1 72 ? -5.736 1.268 19.772 1.00 48.75 72 GLY A C 1
ATOM 531 O O . GLY A 1 72 ? -5.949 0.091 19.494 1.00 48.75 72 GLY A O 1
ATOM 532 N N . SER A 1 73 ? -4.506 1.683 20.099 1.00 39.47 73 SER A N 1
ATOM 533 C CA . SER A 1 73 ? -3.430 0.740 20.445 1.00 39.47 73 SER A CA 1
ATOM 534 C C . SER A 1 73 ? -3.764 -0.033 21.734 1.00 39.47 73 SER A C 1
ATOM 536 O O . SER A 1 73 ? -3.257 0.275 22.812 1.00 39.47 73 SER A O 1
ATOM 538 N N . HIS A 1 74 ? -4.631 -1.039 21.628 1.00 39.19 74 HIS A N 1
ATOM 539 C CA . HIS A 1 74 ? -4.746 -2.117 22.599 1.00 39.19 74 HIS A CA 1
ATOM 540 C C . HIS A 1 74 ? -3.715 -3.180 22.233 1.00 39.19 74 HIS A C 1
ATOM 542 O O . HIS A 1 74 ? -3.925 -4.021 21.363 1.00 39.19 74 HIS A O 1
ATOM 548 N N . THR A 1 75 ? -2.575 -3.136 22.915 1.00 41.44 75 THR A N 1
ATOM 549 C CA . THR A 1 75 ? -1.707 -4.301 23.042 1.00 41.44 75 THR A CA 1
ATOM 550 C C . THR A 1 75 ? -2.530 -5.446 23.630 1.00 41.44 75 THR A C 1
ATOM 552 O O . THR A 1 75 ? -2.971 -5.363 24.774 1.00 41.44 75 THR A O 1
ATOM 555 N N . ALA A 1 76 ? -2.704 -6.523 22.873 1.00 32.81 76 ALA A N 1
ATOM 556 C CA . ALA A 1 76 ? -3.064 -7.825 23.415 1.00 32.81 76 ALA A CA 1
ATOM 557 C C . ALA A 1 76 ? -2.125 -8.877 22.813 1.00 32.81 76 ALA A C 1
ATOM 559 O O . ALA A 1 76 ? -2.451 -9.579 21.861 1.00 32.81 76 ALA A O 1
ATOM 560 N N . LEU A 1 77 ? -0.923 -8.962 23.386 1.00 34.41 77 LEU A N 1
ATOM 561 C CA . LEU A 1 77 ? -0.255 -10.250 23.526 1.00 34.41 77 LEU A CA 1
ATOM 562 C C . LEU A 1 77 ? -1.001 -10.995 24.638 1.00 34.41 77 LEU A C 1
ATOM 564 O O . LEU A 1 77 ? -1.067 -10.475 25.745 1.00 34.41 77 LEU A O 1
ATOM 568 N N . THR A 1 78 ? -1.596 -12.144 24.316 1.00 30.31 78 THR A N 1
ATOM 569 C CA . THR A 1 78 ? -1.335 -13.466 24.927 1.00 30.31 78 THR A CA 1
ATOM 570 C C . THR A 1 78 ? -2.490 -14.427 24.640 1.00 30.31 78 THR A C 1
ATOM 572 O O . THR A 1 78 ? -3.599 -14.246 25.147 1.00 30.31 78 THR A O 1
ATOM 575 N N . SER A 1 79 ? -2.207 -15.514 23.929 1.00 36.56 79 SER A N 1
ATOM 576 C CA . SER A 1 79 ? -2.137 -16.878 24.483 1.00 36.56 79 SER A CA 1
ATOM 577 C C . SER A 1 79 ? -1.417 -17.774 23.487 1.00 36.56 79 SER A C 1
ATOM 579 O O . SER A 1 79 ? -1.644 -17.579 22.273 1.00 36.56 79 SER A O 1
#

Organism: Streptomyces malaysiensis (NCBI:txid92644)

Foldseek 3Di:
DDQPDPLSVVVVVVLVPDPQWDDKDAQPDKDWDADPVRDIDIDGFGMKTAGPVRDIDGHHRDDDPPCPDDPDPDDDDDD

Radius of gyration: 15.34 Å; chains: 1; bounding box: 32×32×37 Å

Sequence (79 aa):
MHYGSGVMRTQVMLLDHDPSVMAIACRPVELSWKESDGTVVSHAPHLMARLSDGTGLLLDCAGRGEISPPPGSHTALTS

pLDDT: mean 81.22, std 21.65, range [30.31, 98.31]